Protein AF-A0A926JYC9-F1 (afdb_monomer)

Radius of gyration: 27.97 Å; Cα contacts (8 Å, |Δi|>4): 76; chains: 1; bounding box: 84×31×85 Å

Sequence (142 aa):
MSGEAPSDRVPVPVAPHARNRRPDLSLPWWALAYAFVTTAGLAMLVWAILVLDALSYGVFQVLDVAAVGPPVVDRYSTAFAVAVAVNLGSTLALSRLALRTSAAAWPPVLAGLLVALVTGTVAACVLLLMLGLDPVAVVTTF

Structure (mmCIF, N/CA/C/O backbone):
data_AF-A0A926JYC9-F1
#
_entry.id   AF-A0A926JYC9-F1
#
loop_
_atom_site.group_PDB
_atom_site.id
_atom_site.type_symbol
_atom_site.label_atom_id
_atom_site.label_alt_id
_atom_site.label_comp_id
_atom_site.label_asym_id
_atom_site.label_entity_id
_atom_site.label_seq_id
_atom_site.pdbx_PDB_ins_code
_atom_site.Cartn_x
_atom_site.Cartn_y
_atom_site.Cartn_z
_atom_site.occupancy
_atom_site.B_iso_or_equiv
_atom_site.auth_seq_id
_atom_site.auth_comp_id
_atom_site.auth_asym_id
_atom_site.auth_atom_id
_atom_site.pdbx_PDB_model_num
ATOM 1 N N . MET A 1 1 ? -57.964 19.343 60.852 1.00 47.19 1 MET A N 1
ATOM 2 C CA . MET A 1 1 ? -57.921 17.921 60.454 1.00 47.19 1 MET A CA 1
ATOM 3 C C . MET A 1 1 ? -57.825 17.883 58.939 1.00 47.19 1 MET A C 1
ATOM 5 O O . MET A 1 1 ? -58.817 18.143 58.273 1.00 47.19 1 MET A O 1
ATOM 9 N N . SER A 1 2 ? -56.606 17.710 58.423 1.00 51.09 2 SER A N 1
ATOM 10 C CA . SER A 1 2 ? -56.305 17.625 56.989 1.00 51.09 2 SER A CA 1
ATOM 11 C C . SER A 1 2 ? -56.733 16.265 56.447 1.00 51.09 2 SER A C 1
ATOM 13 O O . SER A 1 2 ? -56.337 15.242 56.999 1.00 51.09 2 SER A O 1
ATOM 15 N N . GLY A 1 3 ? -57.536 16.263 55.385 1.00 48.44 3 GLY A N 1
ATOM 16 C CA . GLY A 1 3 ? -57.859 15.077 54.596 1.00 48.44 3 GLY A CA 1
ATOM 17 C C . GLY A 1 3 ? -57.143 15.166 53.255 1.00 48.44 3 GLY A C 1
ATOM 18 O O . GLY A 1 3 ? -57.607 15.859 52.355 1.00 48.44 3 GLY A O 1
ATOM 19 N N . GLU A 1 4 ? -55.997 14.503 53.148 1.00 50.56 4 GLU A N 1
ATOM 20 C CA . GLU A 1 4 ? -55.228 14.384 51.912 1.00 50.56 4 GLU A CA 1
ATOM 21 C C . GLU A 1 4 ? -55.765 13.178 51.131 1.00 50.56 4 GLU A C 1
ATOM 23 O O . GLU A 1 4 ? -55.670 12.038 51.586 1.00 50.56 4 GLU A O 1
ATOM 28 N N . ALA A 1 5 ? -56.408 13.430 49.990 1.00 65.44 5 ALA A N 1
ATOM 29 C CA . ALA A 1 5 ? -56.905 12.377 49.114 1.00 65.44 5 ALA A CA 1
ATOM 30 C C . ALA A 1 5 ? -55.753 11.822 48.248 1.00 65.44 5 ALA A C 1
ATOM 32 O O . ALA A 1 5 ? -55.014 12.609 47.649 1.00 65.44 5 ALA A O 1
ATOM 33 N N . PRO A 1 6 ? -55.589 10.490 48.142 1.00 59.12 6 PRO A N 1
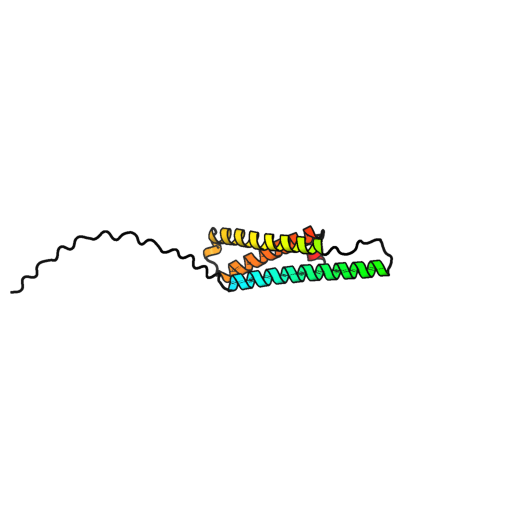ATOM 34 C CA . PRO A 1 6 ? -54.536 9.888 47.335 1.00 59.12 6 PRO A CA 1
ATOM 35 C C . PRO A 1 6 ? -54.822 10.063 45.836 1.00 59.12 6 PRO A C 1
ATOM 37 O O . PRO A 1 6 ? -55.837 9.615 45.309 1.00 59.12 6 PRO A O 1
ATOM 40 N N . SER A 1 7 ? -53.893 10.746 45.165 1.00 67.38 7 SER A N 1
ATOM 41 C CA . SER A 1 7 ? -53.863 10.978 43.721 1.00 67.38 7 SER A CA 1
ATOM 42 C C . SER A 1 7 ? -53.652 9.658 42.973 1.00 67.38 7 SER A C 1
ATOM 44 O O . SER A 1 7 ? -52.548 9.117 42.934 1.00 67.38 7 SER A O 1
ATOM 46 N N . ASP A 1 8 ? -54.730 9.170 42.367 1.00 60.66 8 ASP A N 1
ATOM 47 C CA . ASP A 1 8 ? -54.764 8.036 41.449 1.00 60.66 8 ASP A CA 1
ATOM 48 C C . ASP A 1 8 ? -54.089 8.432 40.123 1.00 60.66 8 ASP A C 1
ATOM 50 O O . ASP A 1 8 ? -54.680 9.076 39.252 1.00 60.66 8 ASP A O 1
ATOM 54 N N . ARG A 1 9 ? -52.784 8.159 40.004 1.00 66.88 9 ARG A N 1
ATOM 55 C CA . AR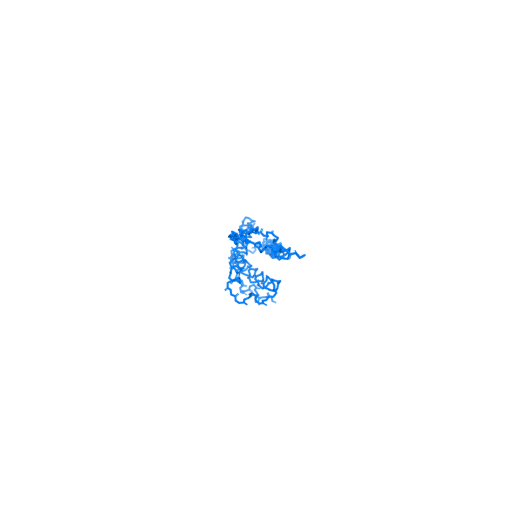G A 1 9 ? -52.027 8.386 38.767 1.00 66.88 9 ARG A CA 1
ATOM 56 C C . ARG A 1 9 ? -51.958 7.089 37.978 1.00 66.88 9 ARG A C 1
ATOM 58 O O . ARG A 1 9 ? -51.155 6.208 38.272 1.00 66.88 9 ARG A O 1
ATOM 65 N N . VAL A 1 10 ? -52.773 7.031 36.931 1.00 70.94 10 VAL A N 1
ATOM 66 C CA . VAL A 1 10 ? -52.702 6.039 35.855 1.00 70.94 10 VAL A CA 1
ATOM 67 C C . VAL A 1 10 ? -51.262 5.966 35.313 1.00 70.94 10 VAL A C 1
ATOM 69 O O . VAL A 1 10 ? -50.702 7.007 34.949 1.00 70.94 10 VAL A O 1
ATOM 72 N N . PRO A 1 11 ? -50.637 4.776 35.230 1.00 64.81 11 PRO A N 1
ATOM 73 C CA . PRO A 1 11 ? -49.315 4.637 34.639 1.00 64.81 11 PRO A CA 1
ATOM 74 C C . PRO A 1 11 ? -49.399 4.893 33.132 1.00 64.81 11 PRO A C 1
ATOM 76 O O . PRO A 1 11 ? -49.983 4.120 32.374 1.00 64.81 11 PRO A O 1
ATOM 79 N N . VAL A 1 12 ? -48.812 6.007 32.696 1.00 71.62 12 VAL A N 1
ATOM 80 C CA . VAL A 1 12 ? -48.646 6.328 31.277 1.00 71.62 12 VAL A CA 1
ATOM 81 C C . VAL A 1 12 ? -47.667 5.312 30.669 1.00 71.62 12 VAL A C 1
ATOM 83 O O . VAL A 1 12 ? -46.557 5.168 31.189 1.00 71.62 12 VAL A O 1
ATOM 86 N N . PRO A 1 13 ? -48.021 4.611 29.576 1.00 61.88 13 PRO A N 1
ATOM 87 C CA . PRO A 1 13 ? -47.087 3.744 28.874 1.00 61.88 13 PRO A CA 1
ATOM 88 C C . PRO A 1 13 ? -45.984 4.606 28.254 1.00 61.88 13 PRO A C 1
ATOM 90 O O . PRO A 1 13 ? -46.196 5.330 27.281 1.00 61.88 13 PRO A O 1
ATOM 93 N N . VAL A 1 14 ? -44.792 4.552 28.847 1.00 66.38 14 VAL A N 1
ATOM 94 C CA . VAL A 1 14 ? -43.598 5.204 28.309 1.00 66.38 14 VAL A CA 1
ATOM 95 C C . VAL A 1 14 ? -43.241 4.485 27.012 1.00 66.38 14 VAL A C 1
ATOM 97 O O . VAL A 1 14 ? -42.770 3.348 27.028 1.00 66.38 14 VAL A O 1
ATOM 100 N N . ALA A 1 15 ? -43.507 5.134 25.878 1.00 62.38 15 ALA A N 1
ATOM 101 C CA . ALA A 1 15 ? -43.100 4.642 24.571 1.00 62.38 15 ALA A CA 1
ATOM 102 C C . ALA A 1 15 ? -41.591 4.325 24.590 1.00 62.38 15 ALA A C 1
ATOM 104 O O . ALA A 1 15 ? -40.805 5.130 25.114 1.00 62.38 15 ALA A O 1
ATOM 105 N N . PRO A 1 16 ? -41.160 3.172 24.041 1.00 53.09 16 PRO A N 1
ATOM 106 C CA . PRO A 1 16 ? -39.752 2.824 23.990 1.00 53.09 16 PRO A CA 1
ATOM 107 C C . PRO A 1 16 ? -39.023 3.940 23.256 1.00 53.09 16 PRO A C 1
ATOM 109 O O . PRO A 1 16 ? -39.330 4.250 22.106 1.00 53.09 16 PRO A O 1
ATOM 112 N N . HIS A 1 17 ? -38.087 4.571 23.962 1.00 56.38 17 HIS A N 1
ATOM 113 C CA . HIS A 1 17 ? -37.223 5.600 23.419 1.00 56.38 17 HIS A CA 1
ATOM 114 C C . 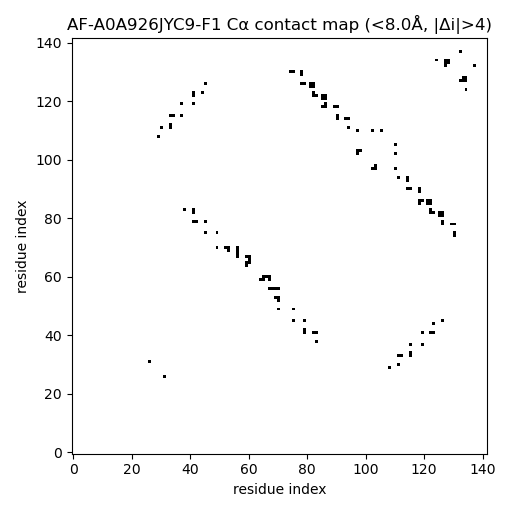HIS A 1 17 ? -36.633 5.083 22.112 1.00 56.38 17 HIS A C 1
ATOM 116 O O . HIS A 1 17 ? -35.802 4.168 22.111 1.00 56.38 17 HIS A O 1
ATOM 122 N N . ALA A 1 18 ? -37.089 5.661 21.000 1.00 54.03 18 ALA A N 1
ATOM 123 C CA . ALA A 1 18 ? -36.427 5.545 19.722 1.00 54.03 18 ALA A CA 1
ATOM 124 C C . ALA A 1 18 ? -34.997 6.029 19.958 1.00 54.03 18 ALA A C 1
ATOM 126 O O . ALA A 1 18 ? -34.737 7.226 20.081 1.00 54.03 18 ALA A O 1
ATOM 127 N N . ARG A 1 19 ? -34.076 5.077 20.147 1.00 53.47 19 ARG A N 1
ATOM 128 C CA . ARG A 1 19 ? -32.655 5.360 20.283 1.00 53.47 19 ARG A CA 1
ATOM 129 C C . ARG A 1 19 ? -32.274 6.090 19.011 1.00 53.47 19 ARG A C 1
ATOM 131 O O . ARG A 1 19 ? -32.185 5.468 17.954 1.00 53.47 19 ARG A O 1
ATOM 138 N N . ASN A 1 20 ? -32.060 7.394 19.136 1.00 47.81 20 ASN A N 1
ATOM 139 C CA . ASN A 1 20 ? -31.306 8.200 18.197 1.00 47.81 20 ASN A CA 1
ATOM 140 C C . ASN A 1 20 ? -29.926 7.547 18.039 1.00 47.81 20 ASN A C 1
ATOM 142 O O . ASN A 1 20 ? -28.955 7.957 18.667 1.00 47.81 20 ASN A O 1
ATOM 146 N N . ARG A 1 21 ? -29.826 6.510 17.201 1.00 50.88 21 ARG A N 1
ATOM 147 C CA . ARG A 1 21 ? -28.569 6.103 16.582 1.00 50.88 21 ARG A CA 1
ATOM 148 C C . ARG A 1 21 ? -28.252 7.180 15.558 1.00 50.88 21 ARG A C 1
ATOM 150 O O . ARG A 1 21 ? -28.418 6.972 14.361 1.00 50.88 21 ARG A O 1
ATOM 157 N N . ARG A 1 22 ? -27.828 8.351 16.029 1.00 48.66 22 ARG A N 1
ATOM 158 C CA . ARG A 1 22 ? -26.912 9.140 15.218 1.00 48.66 22 ARG A CA 1
ATOM 159 C C . ARG A 1 22 ? -25.655 8.277 15.137 1.00 48.66 22 ARG A C 1
ATOM 161 O O . ARG A 1 22 ? -25.120 7.936 16.191 1.00 48.66 22 ARG A O 1
ATOM 168 N N . PRO A 1 23 ? -25.242 7.804 13.953 1.00 48.59 23 PRO A N 1
ATOM 169 C CA . PRO A 1 23 ? -23.902 7.277 13.831 1.00 48.59 23 PRO A CA 1
ATOM 170 C C . PRO A 1 23 ? -22.995 8.466 14.126 1.00 48.59 23 PRO A C 1
ATOM 172 O O . PRO A 1 23 ? -22.917 9.391 13.319 1.00 48.59 23 PRO A O 1
ATOM 175 N N . ASP A 1 24 ? -22.392 8.486 15.315 1.00 47.94 24 ASP A N 1
ATOM 176 C CA . ASP A 1 24 ? -21.227 9.315 15.585 1.00 47.94 24 ASP A CA 1
ATOM 177 C C . ASP A 1 24 ? -20.158 8.875 14.581 1.00 47.94 24 ASP A C 1
ATOM 179 O O . ASP A 1 24 ? -19.368 7.964 14.802 1.00 47.94 24 ASP A O 1
ATOM 183 N N . LEU A 1 25 ? -20.197 9.504 13.409 1.00 48.16 25 LEU A N 1
ATOM 184 C CA . LEU A 1 25 ? -19.184 9.478 12.362 1.00 48.16 25 LEU A CA 1
ATOM 185 C C . LEU A 1 25 ? -18.002 10.367 12.766 1.00 48.16 25 LEU A C 1
ATOM 187 O O . LEU A 1 25 ? -17.313 10.925 11.915 1.00 48.16 25 LEU A O 1
ATOM 191 N N . SER A 1 26 ? -17.730 10.484 14.068 1.00 55.19 26 SER A N 1
ATOM 192 C CA . SER A 1 26 ? -16.400 10.824 14.537 1.00 55.19 26 SER A CA 1
ATOM 193 C C . SER A 1 26 ? -15.527 9.613 14.226 1.00 55.19 26 SER A C 1
ATOM 195 O O . SER A 1 26 ? -15.256 8.767 15.074 1.00 55.19 26 SER A O 1
ATOM 197 N N . LEU A 1 27 ? -15.117 9.495 12.957 1.00 54.84 27 LEU A N 1
ATOM 198 C CA . LEU A 1 27 ? -13.990 8.651 12.599 1.00 54.84 27 LEU A CA 1
ATOM 199 C C . LEU A 1 27 ? -12.886 9.068 13.575 1.00 54.84 27 LEU A C 1
ATOM 201 O O . LEU A 1 27 ? -12.486 10.238 13.541 1.00 54.84 27 LEU A O 1
ATOM 205 N N . PRO A 1 28 ? -12.475 8.198 14.516 1.00 70.56 28 PRO A N 1
ATOM 206 C CA . PRO A 1 28 ? -11.525 8.603 15.532 1.00 70.56 28 PRO A CA 1
ATOM 207 C C . PRO A 1 28 ? -10.303 9.097 14.772 1.00 70.56 28 PRO A C 1
ATOM 209 O O . PRO A 1 28 ? -9.819 8.396 13.888 1.00 70.56 28 PRO A O 1
ATOM 212 N N . TRP A 1 29 ? -9.856 10.324 15.042 1.00 77.56 29 TRP A N 1
ATOM 213 C CA . TRP A 1 29 ? -8.829 10.992 14.234 1.00 77.56 29 TRP A CA 1
ATOM 214 C C . TRP A 1 29 ? -7.574 10.112 14.034 1.00 77.56 29 TRP A C 1
ATOM 216 O O . TRP A 1 29 ? -6.926 10.161 12.994 1.00 77.56 29 TRP A O 1
ATOM 226 N N . TRP A 1 30 ? -7.300 9.223 14.995 1.00 72.00 30 TRP A N 1
ATOM 227 C CA . TRP A 1 30 ? -6.301 8.158 14.934 1.00 72.00 30 TRP A CA 1
ATOM 228 C C . TRP A 1 30 ? -6.451 7.205 13.737 1.00 72.00 30 TRP A C 1
ATOM 230 O O . TRP A 1 30 ? -5.458 6.872 13.101 1.00 72.00 30 TRP A O 1
ATOM 240 N N . ALA A 1 31 ? -7.666 6.774 13.388 1.00 70.69 31 ALA A N 1
ATOM 241 C CA . ALA A 1 31 ? -7.910 5.929 12.217 1.00 70.69 31 ALA A CA 1
ATOM 242 C C . ALA A 1 31 ? -7.566 6.662 10.912 1.00 70.69 31 ALA A C 1
ATOM 244 O O . ALA A 1 31 ? -7.005 6.060 9.997 1.00 70.69 31 ALA A O 1
ATOM 245 N N . LEU A 1 32 ? -7.841 7.970 10.851 1.00 77.38 32 LEU A N 1
ATOM 246 C CA . LEU A 1 32 ? -7.440 8.808 9.723 1.00 77.38 32 LEU A CA 1
ATOM 247 C C . LEU A 1 32 ? -5.912 8.935 9.651 1.00 77.38 32 LEU A C 1
ATOM 249 O O . LEU A 1 32 ? -5.345 8.792 8.572 1.00 77.38 32 LEU A O 1
ATOM 253 N N . ALA A 1 33 ? -5.246 9.130 10.794 1.00 80.19 33 ALA A N 1
ATOM 254 C CA . ALA A 1 33 ? -3.788 9.173 10.866 1.00 80.19 33 ALA A CA 1
ATOM 255 C C . ALA A 1 33 ? -3.153 7.857 10.379 1.00 80.19 33 ALA A C 1
ATOM 257 O O . ALA A 1 33 ? -2.233 7.892 9.568 1.00 80.19 33 ALA A O 1
ATOM 258 N N . TYR A 1 34 ? -3.676 6.694 10.784 1.00 73.19 34 TYR A N 1
ATOM 259 C CA . TYR A 1 34 ? -3.180 5.398 10.303 1.00 73.19 34 TYR A CA 1
ATOM 260 C C . TYR A 1 34 ? -3.430 5.174 8.811 1.00 73.19 34 TYR A C 1
ATOM 262 O O . TYR A 1 34 ? -2.536 4.701 8.106 1.00 73.19 34 TYR A O 1
ATOM 270 N N . ALA A 1 35 ? -4.611 5.536 8.305 1.00 74.12 35 ALA A N 1
ATOM 271 C CA . ALA A 1 35 ? -4.900 5.460 6.875 1.00 74.12 35 ALA A CA 1
ATOM 272 C C . ALA A 1 35 ? -3.951 6.362 6.070 1.00 74.12 35 ALA A C 1
ATOM 274 O O . ALA A 1 35 ? -3.417 5.945 5.043 1.00 74.12 35 ALA A O 1
ATOM 275 N N . PHE A 1 36 ? -3.682 7.571 6.567 1.00 80.56 36 PHE A N 1
ATOM 276 C CA . PHE A 1 36 ? -2.742 8.493 5.942 1.00 80.56 36 PHE A CA 1
ATOM 277 C C . PHE A 1 36 ? -1.313 7.939 5.949 1.00 80.56 36 PHE A C 1
ATOM 279 O O . PHE A 1 36 ? -0.681 7.894 4.899 1.00 80.56 36 PHE A O 1
ATOM 286 N N . VAL A 1 37 ? -0.826 7.447 7.092 1.00 80.62 37 VAL A N 1
ATOM 287 C CA . VAL A 1 37 ? 0.527 6.877 7.221 1.00 80.62 37 VAL A CA 1
ATOM 288 C C . VAL A 1 37 ? 0.706 5.642 6.339 1.00 80.62 37 VAL A C 1
ATOM 290 O O . VAL A 1 37 ? 1.710 5.536 5.641 1.00 80.62 37 VAL A O 1
ATOM 293 N N . THR A 1 38 ? -0.265 4.726 6.312 1.00 75.38 38 THR A N 1
ATOM 294 C CA . THR A 1 38 ? -0.195 3.529 5.451 1.00 75.38 38 THR A CA 1
ATOM 295 C C . THR A 1 38 ? -0.227 3.892 3.970 1.00 75.38 38 THR A C 1
ATOM 297 O O . THR A 1 38 ? 0.554 3.353 3.190 1.00 75.38 38 THR A O 1
ATOM 300 N N . THR A 1 39 ? -1.064 4.855 3.578 1.0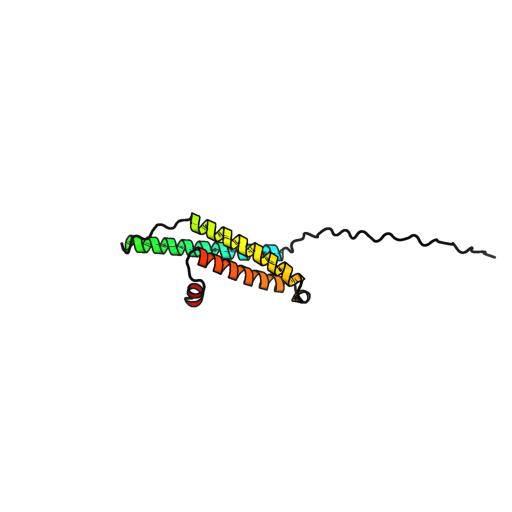0 75.12 39 THR A N 1
ATOM 301 C CA . THR A 1 39 ? -1.120 5.339 2.191 1.00 75.12 39 THR A CA 1
ATOM 302 C C . THR A 1 39 ? 0.171 6.055 1.796 1.00 75.12 39 THR A C 1
ATOM 304 O O . THR A 1 39 ? 0.693 5.811 0.711 1.00 75.12 39 THR A O 1
ATOM 307 N N . ALA A 1 40 ? 0.724 6.890 2.679 1.00 80.50 40 ALA A N 1
ATOM 308 C CA . ALA A 1 40 ? 2.005 7.555 2.464 1.00 80.50 40 ALA A CA 1
ATOM 309 C C . ALA A 1 40 ? 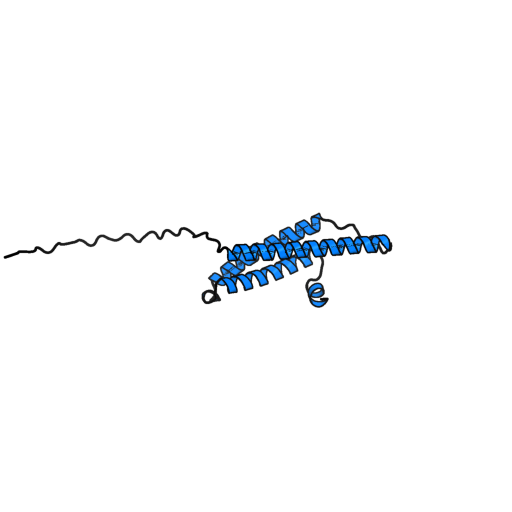3.152 6.542 2.345 1.00 80.50 40 ALA A C 1
ATOM 311 O O . ALA A 1 40 ? 3.983 6.669 1.450 1.00 80.50 40 ALA A O 1
ATOM 312 N N . GLY A 1 41 ? 3.162 5.501 3.184 1.00 78.88 41 GLY A N 1
ATOM 313 C CA . GLY A 1 41 ? 4.122 4.401 3.095 1.00 78.88 41 GLY A CA 1
ATOM 314 C C . GLY A 1 41 ? 4.034 3.654 1.762 1.00 78.88 41 GLY A C 1
ATOM 315 O O . GLY A 1 41 ? 5.057 3.428 1.122 1.00 78.88 41 GLY A O 1
ATOM 316 N N . LEU A 1 42 ? 2.822 3.342 1.291 1.00 76.25 42 LEU A N 1
ATOM 317 C CA . LEU A 1 42 ? 2.611 2.731 -0.028 1.00 76.25 42 LEU A CA 1
ATOM 318 C C . LEU A 1 42 ? 3.073 3.649 -1.168 1.00 76.25 42 LEU A C 1
ATOM 320 O O . LEU A 1 42 ? 3.708 3.179 -2.107 1.00 76.25 42 LEU A O 1
ATOM 324 N N . ALA A 1 43 ? 2.792 4.952 -1.083 1.00 76.38 43 ALA A N 1
ATOM 325 C CA . ALA A 1 43 ? 3.223 5.922 -2.088 1.00 76.38 43 ALA A CA 1
ATOM 326 C C . ALA A 1 43 ? 4.753 6.039 -2.134 1.00 76.38 43 ALA A C 1
ATOM 328 O O . ALA A 1 43 ? 5.346 6.022 -3.213 1.00 76.38 43 ALA A O 1
ATOM 329 N N . MET A 1 44 ? 5.398 6.093 -0.966 1.00 82.31 44 MET A N 1
ATOM 330 C CA . MET A 1 44 ? 6.854 6.115 -0.847 1.00 82.31 44 MET A CA 1
ATOM 331 C C . MET A 1 44 ? 7.483 4.825 -1.386 1.00 82.31 44 MET A C 1
ATOM 333 O O . MET A 1 44 ? 8.502 4.890 -2.070 1.00 82.31 44 MET A O 1
ATOM 337 N N . LEU A 1 45 ? 6.858 3.668 -1.143 1.00 76.69 45 LEU A N 1
ATOM 338 C CA . LEU A 1 45 ? 7.308 2.383 -1.678 1.00 76.69 45 LEU A CA 1
ATOM 339 C C . LEU A 1 45 ? 7.224 2.346 -3.211 1.00 76.69 45 LEU A C 1
ATOM 341 O O . LEU A 1 45 ? 8.200 1.988 -3.862 1.00 76.69 45 LEU A O 1
ATOM 345 N N . VAL A 1 46 ? 6.098 2.766 -3.798 1.00 79.25 46 VAL A N 1
ATOM 346 C CA . VAL A 1 46 ? 5.949 2.871 -5.264 1.00 79.25 46 VAL A CA 1
ATOM 347 C C . VAL A 1 46 ? 6.998 3.790 -5.857 1.00 79.25 46 VAL A C 1
ATOM 349 O O . VAL A 1 46 ? 7.629 3.441 -6.852 1.00 79.25 46 VAL A O 1
ATOM 352 N N . TRP A 1 47 ? 7.194 4.950 -5.234 1.00 75.69 47 TRP A N 1
ATOM 353 C CA . TRP A 1 47 ? 8.195 5.911 -5.665 1.00 75.69 47 TRP A CA 1
ATOM 354 C C . TRP A 1 47 ? 9.602 5.309 -5.638 1.00 75.69 47 TRP A C 1
ATOM 356 O O . TRP A 1 47 ? 10.332 5.426 -6.618 1.00 75.69 47 TRP A O 1
ATOM 366 N N . ALA A 1 48 ? 9.970 4.617 -4.557 1.00 77.31 48 ALA A N 1
ATOM 367 C CA . ALA A 1 48 ? 11.268 3.961 -4.439 1.00 77.31 48 ALA A CA 1
ATOM 368 C C . ALA A 1 48 ? 11.485 2.910 -5.538 1.00 77.31 48 ALA A C 1
ATOM 370 O O . ALA A 1 48 ? 12.555 2.881 -6.146 1.00 77.31 48 ALA A O 1
ATOM 371 N N . ILE A 1 49 ? 10.469 2.092 -5.841 1.00 79.25 49 ILE A N 1
ATOM 372 C CA . ILE A 1 49 ? 10.563 1.084 -6.908 1.00 79.25 49 ILE A CA 1
ATOM 373 C C . ILE A 1 49 ? 10.680 1.756 -8.281 1.00 79.25 49 ILE A C 1
ATOM 375 O O . ILE A 1 49 ? 11.491 1.327 -9.095 1.00 79.25 49 ILE A O 1
ATOM 379 N N . LEU A 1 50 ? 9.922 2.825 -8.536 1.00 77.25 50 LEU A N 1
ATOM 380 C CA . LEU A 1 50 ? 9.998 3.574 -9.792 1.00 77.25 50 LEU A CA 1
ATOM 381 C C . LEU A 1 50 ? 11.380 4.210 -9.987 1.00 77.25 50 LEU A C 1
ATOM 383 O O . LEU A 1 50 ? 11.938 4.139 -11.079 1.00 77.25 50 LEU A O 1
ATOM 387 N N . VAL A 1 51 ? 11.956 4.799 -8.935 1.00 79.44 51 VAL A N 1
ATOM 388 C CA . VAL A 1 51 ? 13.319 5.350 -8.971 1.00 79.44 51 VAL A CA 1
ATOM 389 C C . VAL A 1 51 ? 14.342 4.248 -9.237 1.00 79.44 51 VAL A C 1
ATOM 391 O O . VAL A 1 51 ? 15.236 4.442 -10.058 1.00 79.44 51 VAL A O 1
ATOM 394 N N . LEU A 1 52 ? 14.207 3.090 -8.586 1.00 80.88 52 LEU A N 1
ATOM 395 C CA . LEU A 1 52 ? 15.106 1.957 -8.794 1.00 80.88 52 LEU A CA 1
ATOM 396 C C . LEU A 1 52 ? 15.016 1.408 -10.226 1.00 80.88 52 LEU A C 1
ATOM 398 O O . LEU A 1 52 ? 16.052 1.116 -10.825 1.00 80.88 52 LEU A O 1
ATOM 402 N N . ASP A 1 53 ? 13.811 1.311 -10.790 1.00 78.38 53 ASP A N 1
ATOM 403 C CA . ASP A 1 53 ? 13.594 0.858 -12.169 1.00 78.38 53 ASP A CA 1
ATOM 404 C C . ASP A 1 53 ? 14.151 1.864 -13.186 1.00 78.38 53 ASP A C 1
ATOM 406 O O . ASP A 1 53 ? 14.884 1.491 -14.099 1.00 78.38 53 ASP A O 1
ATOM 410 N N . ALA A 1 54 ? 13.915 3.162 -12.972 1.00 75.62 54 ALA A N 1
ATOM 411 C CA . ALA A 1 54 ? 14.463 4.225 -13.812 1.00 75.62 54 ALA A CA 1
ATOM 412 C C . ALA A 1 54 ? 16.002 4.274 -13.775 1.00 75.62 54 ALA A C 1
ATOM 414 O O . ALA A 1 54 ? 16.640 4.440 -14.817 1.00 75.62 54 ALA A O 1
ATOM 415 N N . LEU A 1 55 ? 16.609 4.101 -12.595 1.00 81.50 55 LEU A N 1
ATOM 416 C CA . LEU A 1 55 ? 18.064 4.004 -12.447 1.00 81.50 55 LEU A CA 1
ATOM 417 C C . LEU A 1 55 ? 18.614 2.757 -13.143 1.00 81.50 55 LEU A C 1
ATOM 419 O O . LEU A 1 55 ? 19.605 2.855 -13.863 1.00 81.50 55 LEU A O 1
ATOM 423 N N . SER A 1 56 ? 17.958 1.608 -12.966 1.00 78.31 56 SER A N 1
ATOM 424 C CA . SER A 1 56 ? 18.350 0.350 -13.611 1.00 78.31 56 SER A CA 1
ATOM 425 C C . SER A 1 56 ? 18.294 0.481 -15.131 1.00 78.31 56 SER A C 1
ATOM 427 O O . SER A 1 56 ? 19.277 0.179 -15.804 1.00 78.31 56 SER A O 1
ATOM 429 N N . TYR A 1 57 ? 17.197 1.023 -15.668 1.00 76.38 57 TYR A N 1
ATOM 430 C CA . TYR A 1 57 ? 17.056 1.322 -17.092 1.00 76.38 57 TYR A CA 1
ATOM 431 C C . TYR A 1 57 ? 18.183 2.236 -17.593 1.00 76.38 57 TYR A C 1
ATOM 433 O O . TYR A 1 57 ? 18.823 1.921 -18.593 1.00 76.38 57 TYR A O 1
ATOM 441 N N . GLY A 1 58 ? 18.479 3.328 -16.878 1.00 74.94 58 GLY A N 1
ATOM 442 C CA . GLY A 1 58 ? 19.564 4.241 -17.246 1.00 74.94 58 GLY A CA 1
ATOM 443 C C . GLY A 1 58 ? 20.936 3.559 -17.283 1.00 74.94 58 GLY A C 1
ATOM 444 O O . GLY A 1 58 ? 21.702 3.766 -18.222 1.00 74.94 58 GLY A O 1
ATOM 445 N N . VAL A 1 59 ? 21.235 2.701 -16.304 1.00 80.75 59 VAL A N 1
ATOM 446 C CA . VAL A 1 59 ? 22.487 1.928 -16.265 1.00 80.75 59 VAL A CA 1
ATOM 447 C C . VAL A 1 59 ? 22.560 0.933 -17.425 1.00 80.75 59 VAL A C 1
ATOM 449 O O . VAL A 1 59 ? 23.567 0.906 -18.130 1.00 80.75 59 VAL A O 1
ATOM 452 N N . PHE A 1 60 ? 21.505 0.151 -17.671 1.00 80.06 60 PHE A N 1
ATOM 453 C CA . PHE A 1 60 ? 21.481 -0.820 -18.773 1.00 80.06 60 PHE A CA 1
ATOM 454 C C . PHE A 1 60 ? 21.573 -0.149 -20.145 1.00 80.06 60 PHE A C 1
ATOM 456 O O . PHE A 1 60 ? 22.282 -0.652 -21.016 1.00 80.06 60 PHE A O 1
ATOM 463 N N . GLN A 1 61 ? 20.945 1.018 -20.311 1.00 77.44 61 GLN A N 1
ATOM 464 C CA . GLN A 1 61 ? 21.030 1.808 -21.536 1.00 77.44 61 GLN A CA 1
ATOM 465 C C . GLN A 1 61 ? 22.453 2.325 -21.795 1.00 77.44 61 GLN A C 1
ATOM 467 O O . GLN A 1 61 ? 22.910 2.302 -22.933 1.00 77.44 61 GLN A O 1
ATOM 472 N N . VAL A 1 62 ? 23.171 2.775 -20.759 1.00 79.69 62 VAL A N 1
ATOM 473 C CA . VAL A 1 62 ? 24.567 3.236 -20.892 1.00 79.69 62 VAL A CA 1
ATOM 474 C C . VAL A 1 62 ? 25.523 2.076 -21.172 1.00 79.69 62 VAL A C 1
ATOM 476 O O . VAL A 1 62 ? 26.493 2.245 -21.908 1.00 79.69 62 VAL A O 1
ATOM 479 N N . LEU A 1 63 ? 25.264 0.908 -20.585 1.00 83.00 63 LEU A N 1
ATOM 480 C CA . LEU A 1 63 ? 26.102 -0.277 -20.762 1.00 83.00 63 LEU A CA 1
ATOM 481 C C . LEU A 1 63 ? 25.805 -1.043 -22.065 1.00 83.00 63 LEU A C 1
ATOM 483 O O . LEU A 1 63 ? 26.535 -1.981 -22.374 1.00 83.00 63 LEU A O 1
ATOM 487 N N . ASP A 1 64 ? 24.760 -0.665 -22.812 1.00 77.06 64 ASP A N 1
ATOM 488 C CA . ASP A 1 64 ? 24.231 -1.391 -23.983 1.00 77.06 64 ASP A CA 1
ATOM 489 C C . ASP A 1 64 ? 23.923 -2.874 -23.677 1.00 77.06 64 ASP A C 1
ATOM 491 O O . ASP A 1 64 ? 23.955 -3.768 -24.526 1.00 77.06 64 ASP A O 1
ATOM 495 N N . VAL A 1 65 ? 23.636 -3.155 -22.401 1.00 65.81 65 VAL A N 1
ATOM 496 C CA . VAL A 1 65 ? 23.343 -4.494 -21.895 1.00 65.81 65 VAL A CA 1
ATOM 497 C C . VAL A 1 65 ? 21.832 -4.677 -21.979 1.00 65.81 65 VAL A C 1
ATOM 499 O O . VAL A 1 65 ? 21.099 -4.379 -21.043 1.00 65.81 65 VAL A O 1
ATOM 502 N N . ALA A 1 66 ? 21.398 -5.201 -23.124 1.00 60.03 66 ALA A N 1
ATOM 503 C CA . ALA A 1 66 ? 20.027 -5.588 -23.456 1.00 60.03 66 ALA A CA 1
ATOM 504 C C . ALA A 1 66 ? 19.032 -4.445 -23.738 1.00 60.03 66 ALA A C 1
ATOM 506 O O . ALA A 1 66 ? 19.031 -3.382 -23.124 1.00 60.03 66 ALA A O 1
ATOM 507 N N . ALA A 1 67 ? 18.110 -4.726 -24.666 1.00 57.75 67 ALA A N 1
ATOM 508 C CA . ALA A 1 67 ? 16.954 -3.892 -24.978 1.00 57.75 67 ALA A CA 1
ATOM 509 C C . ALA A 1 67 ? 15.924 -3.964 -23.837 1.00 57.75 67 ALA A C 1
ATOM 511 O O . ALA A 1 67 ? 14.891 -4.628 -23.944 1.00 57.75 67 ALA A O 1
ATOM 512 N N . VAL A 1 68 ? 16.232 -3.324 -22.710 1.00 59.94 68 VAL A N 1
ATOM 513 C CA . VAL A 1 68 ? 15.277 -3.123 -21.619 1.00 59.94 68 VAL A CA 1
ATOM 514 C C . VAL A 1 68 ? 14.260 -2.081 -22.087 1.00 59.94 68 VAL A C 1
ATOM 516 O O . VAL A 1 68 ? 14.634 -1.047 -22.634 1.00 59.94 68 VAL A O 1
ATOM 519 N N . GLY A 1 69 ? 12.966 -2.367 -21.943 1.00 66.44 69 GLY A N 1
ATOM 520 C CA . GLY A 1 69 ? 11.912 -1.407 -22.276 1.00 66.44 69 GLY A CA 1
ATOM 521 C C . GLY A 1 69 ? 11.885 -0.237 -21.281 1.00 66.44 69 GLY A C 1
ATOM 522 O O . GLY A 1 69 ? 12.242 -0.432 -20.121 1.00 66.44 69 GLY A O 1
ATOM 523 N N . PRO A 1 70 ? 11.463 0.971 -21.697 1.00 68.12 70 PRO A N 1
ATOM 524 C CA . PRO A 1 70 ? 11.385 2.116 -20.797 1.00 68.12 70 PRO A CA 1
ATOM 525 C C . PRO A 1 70 ? 10.345 1.896 -19.683 1.00 68.12 70 PRO A C 1
ATOM 527 O O . PRO A 1 70 ? 9.324 1.239 -19.922 1.00 68.12 70 PRO A O 1
ATOM 530 N N . PRO A 1 71 ? 10.553 2.478 -18.486 1.00 69.62 71 PRO A N 1
ATOM 531 C CA . PRO A 1 71 ? 9.603 2.385 -17.382 1.00 69.62 71 PRO A CA 1
ATOM 532 C C . PRO A 1 71 ? 8.243 2.979 -17.777 1.00 69.62 71 PRO A C 1
ATOM 534 O O . PRO A 1 71 ? 8.128 4.155 -18.128 1.00 69.62 71 PRO A O 1
ATOM 537 N N . VAL A 1 72 ? 7.187 2.163 -17.708 1.00 76.19 72 VAL A N 1
ATOM 538 C CA . VAL A 1 72 ? 5.818 2.573 -18.060 1.00 76.19 72 VAL A CA 1
ATOM 539 C C . VAL A 1 72 ? 5.095 3.066 -16.809 1.00 76.19 72 VAL A C 1
ATOM 541 O O . VAL A 1 72 ? 4.581 2.270 -16.024 1.00 76.19 72 VAL A O 1
ATOM 544 N N . VAL A 1 73 ? 5.028 4.387 -16.632 1.00 73.19 73 VAL A N 1
ATOM 545 C CA . VAL A 1 73 ? 4.437 5.050 -15.449 1.00 73.19 73 VAL A CA 1
ATOM 546 C C . VAL A 1 73 ? 2.991 4.603 -15.173 1.00 73.19 73 VAL A C 1
ATOM 548 O O . VAL A 1 73 ? 2.620 4.413 -14.014 1.00 73.19 73 VAL A O 1
ATOM 551 N N . ASP A 1 74 ? 2.199 4.334 -16.215 1.00 77.94 74 ASP A N 1
ATOM 552 C CA . ASP A 1 74 ? 0.809 3.861 -16.085 1.00 77.94 74 ASP A CA 1
ATOM 553 C C . ASP A 1 74 ? 0.683 2.508 -15.370 1.00 77.94 74 ASP A C 1
ATOM 555 O O . ASP A 1 74 ? -0.318 2.219 -14.705 1.00 77.94 74 ASP A O 1
ATOM 559 N N . ARG A 1 75 ? 1.718 1.668 -15.451 1.00 77.19 75 ARG A N 1
ATOM 560 C CA . ARG A 1 75 ? 1.747 0.390 -14.736 1.00 77.19 75 ARG A CA 1
ATOM 561 C C . ARG A 1 75 ? 1.890 0.606 -13.229 1.00 77.19 75 ARG A C 1
ATOM 563 O O . ARG A 1 75 ? 1.217 -0.065 -12.447 1.00 77.19 75 ARG A O 1
ATOM 570 N N . TYR A 1 76 ? 2.711 1.574 -12.823 1.00 73.56 76 TYR A N 1
ATOM 571 C CA . TYR A 1 76 ? 2.917 1.934 -11.418 1.00 73.56 76 TYR A CA 1
ATOM 572 C C . TYR A 1 76 ? 1.689 2.616 -10.816 1.00 73.56 76 TYR A C 1
ATOM 574 O O . TYR A 1 76 ? 1.314 2.307 -9.684 1.00 73.56 76 TYR A O 1
ATOM 582 N N . SER A 1 77 ? 1.026 3.499 -11.570 1.00 74.81 77 SER A N 1
ATOM 583 C CA . SER A 1 77 ? -0.199 4.165 -11.109 1.00 74.81 77 SER A CA 1
ATOM 584 C C . SER A 1 77 ? -1.345 3.167 -10.908 1.00 74.81 77 SER A C 1
ATOM 586 O O . SER A 1 77 ? -2.028 3.210 -9.882 1.00 74.81 77 SER A O 1
ATOM 588 N N . THR A 1 78 ? -1.500 2.206 -11.824 1.00 78.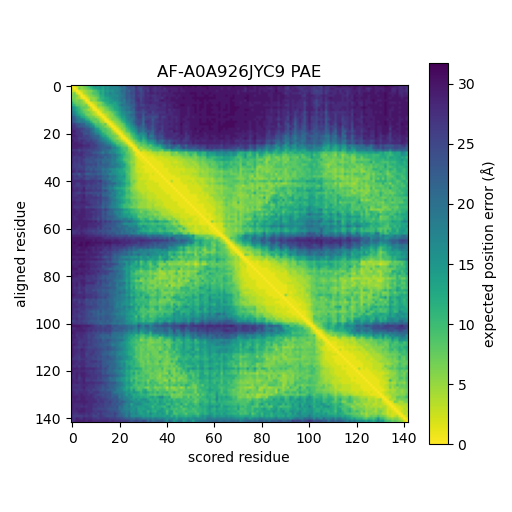44 78 THR A N 1
ATOM 589 C CA . THR A 1 78 ? -2.496 1.131 -11.709 1.00 78.44 78 THR A CA 1
ATOM 590 C C . THR A 1 78 ? -2.198 0.223 -10.515 1.00 78.44 78 THR A C 1
ATOM 592 O O . THR A 1 78 ? -3.092 -0.053 -9.712 1.00 78.44 78 THR A O 1
ATOM 595 N N . ALA A 1 79 ? -0.939 -0.195 -10.340 1.00 76.50 79 ALA A N 1
ATOM 596 C CA . ALA A 1 79 ? -0.523 -1.008 -9.196 1.00 76.50 79 ALA A CA 1
ATOM 597 C C . ALA A 1 79 ? -0.762 -0.285 -7.857 1.00 76.50 79 ALA A C 1
ATOM 599 O O . ALA A 1 79 ? -1.267 -0.889 -6.907 1.00 76.50 79 ALA A O 1
ATOM 600 N N . PHE A 1 80 ? -0.477 1.019 -7.793 1.00 72.75 80 PHE A N 1
ATOM 601 C CA . PHE A 1 80 ? -0.755 1.842 -6.617 1.00 72.75 80 PHE A CA 1
ATOM 602 C C . PHE A 1 80 ? -2.254 1.925 -6.313 1.00 72.75 80 PHE A C 1
ATOM 604 O O . PHE A 1 80 ? -2.662 1.696 -5.174 1.00 72.75 80 PHE A O 1
ATOM 611 N N . ALA A 1 81 ? -3.090 2.186 -7.323 1.00 77.56 81 ALA A N 1
ATOM 612 C CA . ALA A 1 81 ? -4.540 2.255 -7.152 1.00 77.56 81 ALA A CA 1
ATOM 613 C C . ALA A 1 81 ? -5.119 0.935 -6.614 1.00 77.56 81 ALA A C 1
ATOM 615 O O . ALA A 1 81 ? -5.937 0.945 -5.689 1.00 77.56 81 ALA A O 1
ATOM 616 N N . VAL A 1 82 ? -4.651 -0.205 -7.134 1.00 78.69 82 VAL A N 1
ATOM 617 C CA . VAL A 1 82 ? -5.046 -1.535 -6.647 1.00 78.69 82 VAL A CA 1
ATOM 618 C C . VAL A 1 82 ? -4.599 -1.746 -5.201 1.00 78.69 82 VAL A C 1
ATOM 620 O O . VAL A 1 82 ? -5.400 -2.188 -4.378 1.00 78.69 82 VAL A O 1
ATOM 623 N N . ALA A 1 83 ? -3.361 -1.393 -4.851 1.00 73.50 83 ALA A N 1
ATOM 624 C CA . ALA A 1 83 ? -2.867 -1.540 -3.483 1.00 73.50 83 ALA A CA 1
ATOM 625 C C . ALA A 1 83 ? -3.643 -0.671 -2.480 1.00 73.50 83 ALA A C 1
ATOM 627 O O . ALA A 1 83 ? -3.976 -1.142 -1.392 1.00 73.50 83 ALA A O 1
ATOM 628 N N . VAL A 1 84 ? -4.006 0.562 -2.852 1.00 75.19 84 VAL A N 1
ATOM 629 C CA . VAL A 1 84 ? -4.871 1.428 -2.032 1.00 75.19 84 VAL A CA 1
ATOM 630 C C . VAL A 1 84 ? -6.256 0.802 -1.854 1.00 75.19 84 VAL A C 1
ATOM 632 O O . VAL A 1 84 ? -6.758 0.740 -0.728 1.00 75.19 84 VAL A O 1
ATOM 635 N N . ALA A 1 85 ? -6.859 0.283 -2.927 1.00 80.19 85 ALA A N 1
ATOM 636 C CA . ALA A 1 85 ? -8.154 -0.393 -2.856 1.00 80.19 85 ALA A CA 1
ATOM 637 C C . ALA A 1 85 ? -8.106 -1.631 -1.943 1.00 80.19 85 ALA A C 1
ATOM 639 O O . ALA A 1 85 ? -8.998 -1.821 -1.111 1.00 80.19 85 ALA A O 1
ATOM 640 N N . VAL A 1 86 ? -7.042 -2.436 -2.037 1.00 78.94 86 VAL A N 1
ATOM 641 C CA . VAL A 1 86 ? -6.814 -3.596 -1.164 1.00 78.94 86 VAL A CA 1
ATOM 642 C C . VAL A 1 86 ? -6.613 -3.163 0.285 1.00 78.94 86 VAL A C 1
ATOM 644 O O . VAL A 1 86 ? -7.223 -3.762 1.171 1.00 78.94 86 VAL A O 1
ATOM 647 N N . ASN A 1 87 ? -5.827 -2.117 0.551 1.00 77.38 87 ASN A N 1
ATOM 648 C CA . ASN A 1 87 ? -5.613 -1.609 1.908 1.00 77.38 87 ASN A CA 1
ATOM 649 C C . ASN A 1 87 ? -6.941 -1.173 2.551 1.00 77.38 87 ASN A C 1
ATOM 651 O O . ASN A 1 87 ? -7.271 -1.602 3.660 1.00 77.38 87 ASN A O 1
ATOM 655 N N . LEU A 1 88 ? -7.751 -0.390 1.830 1.00 75.44 88 LEU A N 1
ATOM 656 C CA . LEU A 1 88 ? -9.058 0.075 2.304 1.00 75.44 88 LEU A CA 1
ATOM 657 C C . LEU A 1 88 ? -10.041 -1.085 2.510 1.00 75.44 88 LEU A C 1
ATOM 659 O O . LEU A 1 88 ? -10.679 -1.174 3.563 1.00 75.44 88 LEU A O 1
ATOM 663 N N . GLY A 1 89 ? -10.137 -1.999 1.539 1.00 77.50 89 GLY A N 1
ATOM 664 C CA . GLY A 1 89 ? -11.022 -3.162 1.614 1.00 77.50 89 GLY A CA 1
ATOM 665 C C . GLY A 1 89 ? -10.660 -4.100 2.766 1.00 77.50 89 GLY A C 1
ATOM 666 O O . GLY A 1 89 ? -11.532 -4.512 3.535 1.00 77.50 89 GLY A O 1
ATOM 667 N N . SER A 1 90 ? -9.367 -4.368 2.944 1.00 74.50 90 SER A N 1
ATOM 668 C CA . SER A 1 90 ? -8.855 -5.230 4.013 1.00 74.50 90 SER A CA 1
ATOM 669 C C . SER A 1 90 ? -9.041 -4.588 5.389 1.00 74.50 90 SER A C 1
ATOM 671 O O . SER A 1 90 ? -9.449 -5.268 6.329 1.00 74.50 90 SER A O 1
ATOM 673 N N . THR A 1 91 ? -8.844 -3.269 5.504 1.00 74.25 91 THR A N 1
ATOM 674 C CA . THR A 1 91 ? -9.084 -2.513 6.748 1.00 74.25 91 THR A CA 1
ATOM 675 C C . THR A 1 91 ? -10.551 -2.582 7.157 1.00 74.25 91 THR A C 1
ATOM 677 O O . THR A 1 91 ? -10.860 -2.830 8.324 1.00 74.25 91 THR A O 1
ATOM 680 N N . LEU A 1 92 ? -11.472 -2.425 6.202 1.00 78.62 92 LEU A N 1
ATOM 681 C CA . LEU A 1 92 ? -12.915 -2.565 6.422 1.00 78.62 92 LEU A CA 1
ATOM 682 C C . LEU A 1 92 ? -13.296 -3.987 6.852 1.00 78.62 92 LEU A C 1
ATOM 684 O O . LEU A 1 92 ? -14.066 -4.157 7.802 1.00 78.62 92 LEU A O 1
ATOM 688 N N . ALA A 1 93 ? -12.758 -5.002 6.173 1.00 76.94 93 ALA A N 1
ATOM 689 C CA . ALA A 1 93 ? -13.017 -6.404 6.481 1.00 76.94 93 ALA A CA 1
ATOM 690 C C . ALA A 1 93 ? -12.517 -6.778 7.885 1.00 76.94 93 ALA A C 1
ATOM 692 O O . ALA A 1 93 ? -13.278 -7.331 8.683 1.00 76.94 93 ALA A O 1
ATOM 693 N N . LEU A 1 94 ? -11.277 -6.413 8.216 1.00 74.25 94 LEU A N 1
ATOM 694 C CA . LEU A 1 94 ? -10.667 -6.694 9.515 1.00 74.25 94 LEU A CA 1
ATOM 695 C C . LEU A 1 94 ? -11.303 -5.886 10.642 1.00 74.25 94 LEU A C 1
ATOM 697 O O . LEU A 1 94 ? -11.508 -6.430 11.720 1.00 74.25 94 LEU A O 1
ATOM 701 N N . SER A 1 95 ? -11.706 -4.639 10.394 1.00 69.44 95 SER A N 1
ATOM 702 C CA . SER A 1 95 ? -12.450 -3.841 11.377 1.00 69.44 95 SER A CA 1
ATOM 703 C C . SER A 1 95 ? -13.811 -4.469 11.691 1.00 69.44 95 SER A C 1
ATOM 705 O O . SER A 1 95 ? -14.203 -4.568 12.853 1.00 69.44 95 SER A O 1
ATOM 707 N N . ARG A 1 96 ? -14.526 -4.972 10.673 1.00 70.44 96 ARG A N 1
ATOM 708 C CA . ARG A 1 96 ? -15.776 -5.725 10.879 1.00 70.44 96 ARG A CA 1
AT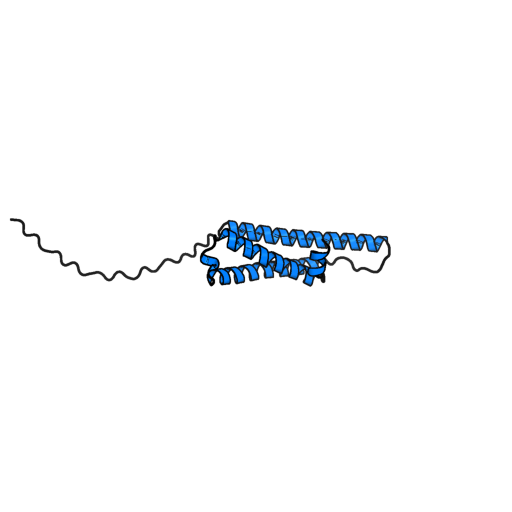OM 709 C C . ARG A 1 96 ? -15.550 -7.047 11.602 1.00 70.44 96 ARG A C 1
ATOM 711 O O . ARG A 1 96 ? -16.400 -7.441 12.397 1.00 70.44 96 ARG A O 1
ATOM 718 N N . LEU A 1 97 ? -14.441 -7.728 11.325 1.00 72.94 97 LEU A N 1
ATOM 719 C CA . LEU A 1 97 ? -14.086 -8.974 11.994 1.00 72.94 97 LEU A CA 1
ATOM 720 C C . LEU A 1 97 ? -13.707 -8.732 13.462 1.00 72.94 97 LEU A C 1
ATOM 722 O O . LEU A 1 97 ? -14.194 -9.449 14.328 1.00 72.94 97 LEU A O 1
ATOM 726 N N . ALA A 1 98 ? -12.933 -7.685 13.751 1.00 67.38 98 ALA A N 1
ATOM 727 C CA . ALA A 1 98 ? -12.532 -7.283 15.099 1.00 67.38 98 ALA A CA 1
ATOM 728 C C . ALA A 1 98 ? -13.725 -6.856 15.968 1.00 67.38 98 ALA A C 1
ATOM 730 O O . ALA A 1 98 ? -13.739 -7.124 17.163 1.00 67.38 98 ALA A O 1
ATOM 731 N N . LEU A 1 99 ? -14.761 -6.258 15.369 1.00 66.88 99 LEU A N 1
ATOM 732 C CA . LEU A 1 99 ? -16.032 -5.976 16.051 1.00 66.88 99 LEU A CA 1
ATOM 733 C C . LEU A 1 99 ? -16.841 -7.245 16.374 1.00 66.88 99 LEU A C 1
ATOM 735 O O . LEU A 1 99 ? -17.721 -7.203 17.231 1.00 66.88 99 LEU A O 1
ATOM 739 N N . ARG A 1 100 ? -16.588 -8.356 15.669 1.00 69.06 100 ARG A N 1
ATOM 740 C CA . ARG A 1 100 ? -17.274 -9.645 15.868 1.00 69.06 100 ARG A CA 1
ATOM 741 C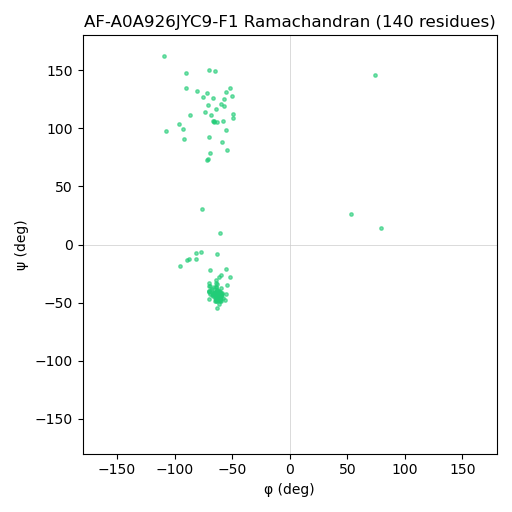 C . ARG A 1 100 ? -16.521 -10.602 16.790 1.00 69.06 100 ARG A C 1
ATOM 743 O O . ARG A 1 100 ? -17.129 -11.551 17.275 1.00 69.06 100 ARG A O 1
ATOM 750 N N . THR A 1 101 ? -15.228 -10.391 17.012 1.00 60.59 101 THR A N 1
ATOM 751 C CA . THR A 1 101 ? -14.378 -11.249 17.844 1.00 60.59 101 THR A CA 1
ATOM 752 C C . THR A 1 101 ? -13.993 -10.541 19.144 1.00 60.59 101 THR A C 1
ATOM 754 O O . THR A 1 101 ? -14.098 -9.324 19.265 1.00 60.59 101 THR A O 1
ATOM 757 N N . SER A 1 102 ? -13.540 -11.296 20.149 1.00 52.88 102 SER A N 1
ATOM 758 C CA . SER A 1 102 ? -13.189 -10.819 21.501 1.00 52.88 102 SER A CA 1
ATOM 759 C C . SER A 1 102 ? -12.063 -9.763 21.575 1.00 52.88 102 SER A C 1
ATOM 761 O O . SER A 1 102 ? -11.625 -9.410 22.669 1.00 52.88 102 SER A O 1
ATOM 763 N N . ALA A 1 103 ? -11.622 -9.208 20.441 1.00 51.03 103 ALA A N 1
ATOM 764 C CA . ALA A 1 103 ? -10.786 -8.011 20.360 1.00 51.03 103 ALA A CA 1
ATOM 765 C C . ALA A 1 103 ? -11.481 -6.750 20.919 1.00 51.03 103 ALA A C 1
ATOM 767 O O . ALA A 1 103 ? -10.818 -5.740 21.135 1.00 51.03 103 ALA A O 1
ATOM 768 N N . ALA A 1 104 ? -12.779 -6.820 21.242 1.00 52.62 104 ALA A N 1
ATOM 769 C CA . ALA A 1 104 ? -13.493 -5.794 22.009 1.00 52.62 104 ALA A CA 1
ATOM 770 C C . ALA A 1 104 ? -12.846 -5.468 23.374 1.00 52.62 104 ALA A C 1
ATOM 772 O O . ALA A 1 104 ? -13.094 -4.396 23.921 1.00 52.62 104 ALA A O 1
ATOM 773 N N . ALA A 1 105 ? -12.021 -6.370 23.923 1.00 61.94 105 ALA A N 1
ATOM 774 C CA . ALA A 1 105 ? -11.284 -6.144 25.167 1.00 61.94 105 ALA A CA 1
ATOM 775 C C . ALA A 1 105 ? -9.990 -5.321 24.988 1.00 61.94 105 ALA A C 1
ATOM 777 O O . ALA A 1 105 ? -9.395 -4.900 25.979 1.00 61.94 105 ALA A O 1
ATOM 778 N N . TRP A 1 106 ? -9.526 -5.106 23.753 1.00 59.00 106 TRP A N 1
ATOM 779 C CA . TRP A 1 106 ? -8.291 -4.371 23.480 1.00 59.00 106 TRP A CA 1
ATOM 780 C C . TRP A 1 106 ? -8.550 -2.869 23.316 1.00 59.00 106 TRP A C 1
ATOM 782 O O . TRP A 1 106 ? -9.581 -2.476 22.765 1.00 59.00 106 TRP A O 1
ATOM 792 N N . PRO A 1 107 ? -7.597 -2.005 23.714 1.00 72.75 107 PRO A N 1
ATOM 793 C CA . PRO A 1 107 ? -7.666 -0.589 23.394 1.00 72.75 107 PRO A CA 1
ATOM 794 C C . PRO A 1 107 ? -7.788 -0.396 21.872 1.00 72.75 107 PRO A C 1
ATOM 796 O O . PRO A 1 107 ? -6.990 -0.967 21.120 1.00 72.75 107 PRO A O 1
ATOM 799 N N . PRO A 1 108 ? -8.733 0.430 21.392 1.00 68.12 108 PRO A N 1
ATOM 800 C CA . PRO A 1 108 ? -9.036 0.563 19.964 1.00 68.12 108 PRO A CA 1
ATOM 801 C C . PRO A 1 108 ? -7.835 1.034 19.131 1.00 68.12 108 PRO A C 1
ATOM 803 O O . PRO A 1 108 ? -7.731 0.704 17.953 1.00 68.12 108 PRO A O 1
ATOM 806 N N . VAL A 1 109 ? -6.891 1.750 19.750 1.00 71.94 109 VAL A N 1
ATOM 807 C CA . VAL A 1 109 ? -5.641 2.194 19.115 1.00 71.94 109 VAL A CA 1
ATOM 808 C C . VAL A 1 109 ? -4.728 1.011 18.768 1.00 71.94 109 VAL A C 1
ATOM 810 O O . VAL A 1 109 ? -4.217 0.945 17.656 1.00 71.94 109 VAL A O 1
ATOM 813 N N . LEU A 1 110 ? -4.561 0.045 19.679 1.00 75.56 110 LEU A N 1
ATOM 814 C CA . LEU A 1 110 ? -3.711 -1.134 19.459 1.00 75.56 110 LEU A CA 1
ATOM 815 C C . LEU A 1 110 ? -4.318 -2.083 18.421 1.00 75.56 110 LEU A C 1
ATOM 817 O O . LEU A 1 110 ? -3.605 -2.595 17.559 1.00 75.56 110 LEU A O 1
ATOM 821 N N . ALA A 1 111 ? -5.638 -2.279 18.469 1.00 72.75 111 ALA A N 1
ATOM 822 C CA . ALA A 1 111 ? -6.345 -3.056 17.456 1.00 72.75 111 ALA A CA 1
ATOM 823 C C . ALA A 1 111 ? -6.235 -2.395 16.070 1.00 72.75 111 ALA A C 1
ATOM 825 O O . ALA A 1 111 ? -5.931 -3.069 15.089 1.00 72.75 111 ALA A O 1
ATOM 826 N N . GLY A 1 112 ? -6.406 -1.069 15.999 1.00 68.62 112 GLY A N 1
ATOM 827 C CA . GLY A 1 112 ? -6.241 -0.298 14.766 1.00 68.62 112 GLY A CA 1
ATOM 828 C C . GLY A 1 112 ? -4.823 -0.369 14.198 1.00 68.62 112 GLY A C 1
ATOM 829 O O . GLY A 1 112 ? -4.669 -0.549 12.994 1.00 68.62 112 GLY A O 1
ATOM 830 N N . LEU A 1 113 ? -3.799 -0.307 15.057 1.00 75.56 113 LE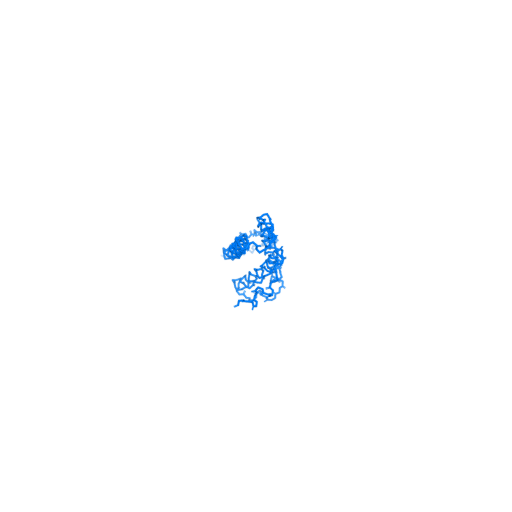U A N 1
ATOM 831 C CA . LEU A 1 113 ? -2.397 -0.453 14.659 1.00 75.56 113 LEU A CA 1
ATOM 832 C C . LEU A 1 113 ? -2.128 -1.824 14.026 1.00 75.56 113 LEU A C 1
ATOM 834 O O . LEU A 1 113 ? -1.537 -1.890 12.953 1.00 75.56 113 LEU A O 1
ATOM 838 N N . LEU A 1 114 ? -2.566 -2.914 14.665 1.00 76.50 114 LEU A N 1
ATOM 839 C CA . LEU A 1 114 ? -2.363 -4.270 14.143 1.00 76.50 114 LEU A CA 1
ATOM 840 C C . LEU A 1 114 ? -3.087 -4.479 12.814 1.00 76.50 114 LEU A C 1
ATOM 842 O O . LEU A 1 114 ? -2.519 -5.060 11.892 1.00 76.50 114 LEU A O 1
ATOM 846 N N . VAL A 1 115 ? -4.318 -3.975 12.699 1.00 74.88 115 VAL A N 1
ATOM 847 C CA . VAL A 1 115 ? -5.059 -4.016 11.436 1.00 74.88 115 VAL A CA 1
ATOM 848 C C . VAL A 1 115 ? -4.304 -3.239 10.363 1.00 74.88 115 VAL A C 1
ATOM 850 O O . VAL A 1 115 ? -4.027 -3.811 9.318 1.00 74.88 115 VAL A O 1
ATOM 853 N N . ALA A 1 116 ? -3.903 -1.996 10.635 1.00 74.12 116 ALA A N 1
ATOM 854 C CA . ALA A 1 116 ? -3.163 -1.167 9.685 1.00 74.12 116 ALA A CA 1
ATOM 855 C C . ALA A 1 116 ? -1.829 -1.801 9.260 1.00 74.12 116 ALA A C 1
ATOM 857 O O . ALA A 1 116 ? -1.445 -1.705 8.095 1.00 74.12 116 ALA A O 1
ATOM 858 N N . LEU A 1 117 ? -1.137 -2.469 10.187 1.00 77.38 117 LEU A N 1
ATOM 859 C CA . LEU A 1 117 ? 0.097 -3.192 9.896 1.00 77.38 117 LEU A CA 1
ATOM 860 C C . LEU A 1 117 ? -0.178 -4.337 8.916 1.00 77.38 117 LEU A C 1
ATOM 862 O O . LEU A 1 117 ? 0.424 -4.383 7.850 1.00 77.38 117 LEU A O 1
ATOM 866 N N . VAL A 1 118 ? -1.130 -5.217 9.239 1.00 80.12 118 VAL A N 1
ATOM 867 C CA . VAL A 1 118 ? -1.461 -6.383 8.407 1.00 80.12 118 VAL A CA 1
ATOM 868 C C . VAL A 1 118 ? -1.969 -5.953 7.031 1.00 80.12 118 VAL A C 1
ATOM 870 O O . VAL A 1 118 ? -1.528 -6.492 6.017 1.00 80.12 118 VAL A O 1
ATOM 873 N N . THR A 1 119 ? -2.869 -4.971 6.964 1.00 74.81 119 THR A N 1
ATOM 874 C CA . THR A 1 119 ? -3.413 -4.492 5.685 1.00 74.81 119 THR A CA 1
ATOM 875 C C . THR A 1 119 ? -2.356 -3.783 4.857 1.00 74.81 119 THR A C 1
ATOM 877 O O . THR A 1 119 ? -2.312 -3.986 3.645 1.00 74.81 119 THR A O 1
ATOM 880 N N . GLY A 1 120 ? -1.475 -3.018 5.505 1.00 72.56 120 GLY A N 1
ATOM 881 C CA . GLY A 1 120 ? -0.324 -2.390 4.871 1.00 72.56 120 GLY A CA 1
ATOM 882 C C . GLY A 1 120 ? 0.626 -3.424 4.270 1.00 72.56 120 GLY A C 1
ATOM 883 O O . GLY A 1 120 ? 1.000 -3.291 3.107 1.00 72.56 120 GLY A O 1
ATOM 884 N N . THR A 1 121 ? 0.956 -4.491 5.005 1.00 77.88 121 THR A N 1
ATOM 885 C CA . THR A 1 121 ? 1.810 -5.579 4.500 1.00 77.88 121 THR A CA 1
ATOM 886 C C . THR A 1 121 ? 1.163 -6.296 3.319 1.00 77.88 121 THR A C 1
ATOM 888 O O . THR A 1 121 ? 1.812 -6.500 2.297 1.00 77.88 121 THR A O 1
ATOM 891 N N . VAL A 1 122 ? -0.127 -6.632 3.410 1.00 80.75 122 VAL A N 1
ATOM 892 C CA . VAL A 1 122 ? -0.852 -7.280 2.306 1.00 80.75 122 VAL A CA 1
ATOM 893 C C . VAL A 1 122 ? -0.892 -6.375 1.074 1.00 80.75 122 VAL A C 1
ATOM 895 O O . VAL A 1 122 ? -0.625 -6.839 -0.033 1.00 80.75 122 VAL A O 1
ATOM 898 N N . ALA A 1 123 ? -1.172 -5.083 1.251 1.00 73.81 123 ALA A N 1
ATOM 899 C CA . ALA A 1 123 ? -1.179 -4.116 0.159 1.00 73.81 123 ALA A CA 1
ATOM 900 C C . ALA A 1 123 ? 0.207 -3.966 -0.485 1.00 73.81 123 ALA A C 1
ATOM 902 O O . ALA A 1 123 ? 0.301 -3.935 -1.711 1.00 73.81 123 ALA A O 1
ATOM 903 N N . ALA A 1 124 ? 1.278 -3.942 0.313 1.00 73.12 124 ALA A N 1
ATOM 904 C CA . ALA A 1 124 ? 2.650 -3.923 -0.188 1.00 73.12 124 ALA A CA 1
ATOM 905 C C . ALA A 1 124 ? 2.983 -5.196 -0.985 1.00 73.12 124 ALA A C 1
ATOM 907 O O . ALA A 1 124 ? 3.522 -5.101 -2.084 1.00 73.12 124 ALA A O 1
ATOM 908 N N . CYS A 1 125 ? 2.594 -6.378 -0.499 1.00 79.12 125 CYS A N 1
ATOM 909 C CA . CYS A 1 125 ? 2.778 -7.630 -1.237 1.00 79.12 125 CYS A CA 1
ATOM 910 C C . CYS A 1 125 ? 2.032 -7.621 -2.577 1.00 79.12 125 CYS A C 1
ATOM 912 O O . CYS A 1 125 ? 2.606 -7.987 -3.599 1.00 79.12 125 CYS A O 1
ATOM 914 N N . VAL A 1 126 ? 0.772 -7.172 -2.600 1.00 76.31 126 VAL A N 1
ATOM 915 C CA . VAL A 1 126 ? -0.010 -7.056 -3.844 1.00 76.31 126 VAL A CA 1
ATOM 916 C C . VAL A 1 126 ? 0.644 -6.079 -4.819 1.00 76.31 126 VAL A C 1
ATOM 918 O O . VAL A 1 126 ? 0.686 -6.349 -6.019 1.00 76.31 126 VAL A O 1
ATOM 921 N N . LEU A 1 127 ? 1.181 -4.969 -4.311 1.00 75.69 127 LEU A N 1
ATOM 922 C CA . LEU A 1 127 ? 1.889 -3.984 -5.117 1.00 75.69 127 LEU A CA 1
ATOM 923 C C . LEU A 1 127 ? 3.126 -4.584 -5.793 1.00 75.69 127 LEU A C 1
ATOM 925 O O . LEU A 1 127 ? 3.304 -4.425 -6.999 1.00 75.69 127 LEU A O 1
ATOM 929 N N . LEU A 1 128 ? 3.944 -5.311 -5.029 1.00 76.75 128 LEU A N 1
ATOM 930 C CA . LEU A 1 128 ? 5.129 -5.997 -5.544 1.00 76.75 128 LEU A CA 1
ATOM 931 C C . LEU A 1 128 ? 4.746 -7.043 -6.597 1.00 76.75 128 LEU A C 1
ATOM 933 O O . LEU A 1 128 ? 5.289 -7.023 -7.700 1.00 76.75 128 LEU A O 1
ATOM 937 N N . LEU A 1 129 ? 3.733 -7.866 -6.316 1.00 78.69 129 LEU A N 1
ATOM 938 C CA . LEU A 1 129 ? 3.242 -8.878 -7.254 1.00 78.69 129 LEU A CA 1
ATOM 939 C C . LEU A 1 129 ? 2.725 -8.266 -8.567 1.00 78.69 129 LEU A C 1
ATOM 941 O O . LEU A 1 129 ? 3.021 -8.787 -9.639 1.00 78.69 129 LEU A O 1
ATOM 945 N N . MET A 1 130 ? 1.999 -7.144 -8.513 1.00 75.19 130 MET A N 1
ATOM 946 C CA . MET A 1 130 ? 1.531 -6.418 -9.709 1.00 75.19 130 MET A CA 1
ATOM 947 C C . MET A 1 130 ? 2.687 -5.869 -10.556 1.00 75.19 130 MET A C 1
ATOM 949 O O . MET A 1 130 ? 2.627 -5.838 -11.793 1.00 75.19 130 MET A O 1
ATOM 953 N N . LEU A 1 131 ? 3.768 -5.467 -9.893 1.00 75.81 131 LEU A N 1
ATOM 954 C CA . LEU A 1 131 ? 5.001 -5.046 -10.548 1.00 75.81 131 LEU A CA 1
ATOM 955 C C . LEU A 1 131 ? 5.830 -6.237 -11.061 1.00 75.81 131 LEU A C 1
ATOM 957 O O . LEU A 1 131 ? 6.772 -6.034 -11.819 1.00 75.81 131 LEU A O 1
ATOM 961 N N . GLY A 1 132 ? 5.432 -7.476 -10.750 1.00 77.44 132 GLY A N 1
ATOM 962 C CA . GLY A 1 132 ? 6.150 -8.697 -11.123 1.00 77.44 132 GLY A CA 1
ATOM 963 C C . GLY A 1 132 ? 7.353 -8.992 -10.226 1.00 77.44 132 GLY A C 1
ATOM 964 O O . GLY A 1 132 ? 8.193 -9.810 -10.587 1.00 77.44 132 GLY A O 1
ATOM 965 N N . LEU A 1 133 ? 7.444 -8.323 -9.076 1.00 75.69 133 LEU A N 1
ATOM 966 C CA . LEU A 1 133 ? 8.477 -8.537 -8.074 1.00 75.69 133 LEU A CA 1
ATOM 967 C C . LEU A 1 133 ? 8.010 -9.604 -7.084 1.00 75.69 133 LEU A C 1
ATOM 969 O O . LEU A 1 133 ? 6.879 -9.557 -6.597 1.00 75.69 133 LEU A O 1
ATOM 973 N N . ASP A 1 134 ? 8.892 -10.550 -6.764 1.00 78.81 134 ASP A N 1
ATOM 974 C CA . ASP A 1 134 ? 8.622 -11.541 -5.726 1.00 78.81 134 ASP A CA 1
ATOM 975 C C . ASP A 1 134 ? 8.727 -10.870 -4.341 1.00 78.81 134 ASP A C 1
ATOM 977 O O . ASP A 1 134 ? 9.813 -10.423 -3.953 1.00 78.81 134 ASP A O 1
ATOM 981 N N . PRO A 1 135 ? 7.621 -10.766 -3.580 1.00 66.50 135 PRO A N 1
ATOM 982 C CA . PRO A 1 135 ? 7.625 -10.086 -2.292 1.00 66.50 135 PRO A CA 1
ATOM 983 C C . PRO A 1 135 ? 8.523 -10.779 -1.265 1.00 66.50 135 PRO A C 1
ATOM 985 O O . PRO A 1 135 ? 9.090 -10.099 -0.411 1.00 66.50 135 PRO A O 1
ATOM 988 N N . VAL A 1 136 ? 8.687 -12.103 -1.347 1.00 76.00 136 VAL A N 1
ATOM 989 C CA . VAL A 1 136 ? 9.557 -12.842 -0.423 1.00 76.00 136 VAL A CA 1
ATOM 990 C C . VAL A 1 136 ? 11.009 -12.506 -0.719 1.00 76.00 136 VAL A C 1
ATOM 992 O O . VAL A 1 136 ? 11.739 -12.146 0.199 1.00 76.00 136 VAL A O 1
ATOM 995 N N . ALA A 1 137 ? 11.395 -12.532 -1.996 1.00 72.75 137 ALA A N 1
ATOM 996 C CA . ALA A 1 137 ? 12.748 -12.184 -2.412 1.00 72.75 137 ALA A CA 1
ATOM 997 C C . ALA A 1 137 ? 13.119 -10.756 -1.992 1.00 72.75 137 ALA A C 1
ATOM 999 O O . ALA A 1 137 ? 14.219 -10.533 -1.493 1.00 72.75 137 ALA A O 1
ATOM 1000 N N . VAL A 1 138 ? 12.198 -9.798 -2.130 1.00 66.56 138 VAL A N 1
ATOM 1001 C CA . VAL A 1 138 ? 12.423 -8.415 -1.688 1.00 66.56 138 VAL A CA 1
ATOM 1002 C C . VAL A 1 138 ? 12.627 -8.345 -0.174 1.00 66.56 138 VAL A C 1
ATOM 1004 O O . VAL A 1 138 ? 13.559 -7.688 0.269 1.00 66.56 138 VAL A O 1
ATOM 1007 N N . VAL A 1 139 ? 11.813 -9.038 0.627 1.00 70.81 139 VAL A N 1
ATOM 1008 C CA . VAL A 1 139 ? 11.926 -8.998 2.097 1.00 70.81 139 VAL A CA 1
ATOM 1009 C C . VAL A 1 139 ? 13.178 -9.709 2.615 1.00 70.81 139 VAL A C 1
ATOM 1011 O O . VAL A 1 139 ? 13.728 -9.279 3.619 1.00 70.81 139 VAL A O 1
ATOM 1014 N N . THR A 1 140 ? 13.636 -10.780 1.963 1.00 73.88 140 THR A N 1
ATOM 1015 C CA . THR A 1 140 ? 14.799 -11.562 2.424 1.00 73.88 140 THR A CA 1
ATOM 1016 C C . THR A 1 140 ? 16.145 -11.052 1.915 1.00 73.88 140 THR A C 1
ATOM 1018 O O . THR A 1 140 ? 17.179 -11.539 2.361 1.00 73.88 140 THR A O 1
ATOM 1021 N N . THR A 1 141 ? 16.148 -10.148 0.933 1.00 67.69 141 THR A N 1
ATOM 1022 C CA . THR A 1 141 ? 17.384 -9.594 0.345 1.00 67.69 141 THR A CA 1
ATOM 1023 C C . THR A 1 141 ? 17.877 -8.344 1.089 1.00 67.69 141 THR A C 1
ATOM 1025 O O . THR A 1 141 ? 19.027 -7.946 0.904 1.00 67.69 141 THR A O 1
ATOM 1028 N N . PHE A 1 142 ? 17.042 -7.751 1.948 1.00 48.47 142 PHE A N 1
ATOM 1029 C CA . PHE A 1 142 ? 17.425 -6.707 2.907 1.00 48.47 142 PHE A CA 1
ATOM 1030 C C . PHE A 1 142 ? 17.625 -7.298 4.306 1.00 48.47 142 PHE A C 1
ATOM 1032 O O . PHE A 1 142 ? 18.483 -6.754 5.036 1.00 48.47 142 PHE A O 1
#

Secondary structure (DSSP, 8-state):
----------------------------HHHHHHHHHHHHHHHHHHHHHHHHHHHHHHHHHHHT-S-PPPP-HHHHHHHHHHHHHHHHHHHHHHHHHHTTSGGGGS-HHHHHHHHHHHHHHHHHHHHHHHHT--HHHHHHH-

Solvent-accessible surface area (backbone atoms only — not comparable to full-atom values): 8480 Å² total; per-residue (Å²): 137,89,83,84,77,86,82,87,74,79,82,74,83,76,73,79,77,77,75,79,74,67,78,78,78,67,69,55,67,66,58,55,50,51,53,48,52,46,50,50,50,51,52,53,50,52,49,51,53,50,53,52,49,50,51,50,49,53,51,29,62,75,67,68,58,64,93,72,77,79,84,61,65,70,59,55,54,53,29,47,53,51,21,52,52,46,27,53,51,43,41,53,52,49,51,57,48,40,74,73,40,83,55,74,78,50,61,67,67,62,55,48,49,53,44,50,49,54,22,40,52,52,18,51,40,52,31,29,48,68,73,72,40,59,51,64,60,59,64,72,73,109

Foldseek 3Di:
DDDDDDDDDDDDPDDPPPPPPPPPPPPPVLLVVLLVVLLVVLVVLLVVVLVVQQVVVVVCVVVVPDDDDHDDVVLSVVLSVVLNVQLVVQLVVQVVVCVVDPVVPPDVNVSSVVSSVVSSLVSSCSSCVSVVHHPVCVVVVD

pLDDT: mean 70.52, std 9.56, range [47.19, 83.0]

Mean predicted aligned error: 14.5 Å